Protein AF-A0A950I176-F1 (afdb_monomer_lite)

Foldseek 3Di:
DDDDDDDDPDPPPPPPPQDFDQQQFQKAKEFDQAAQWWWWKDKQNPFIDIDGDNRDRMDIDTGSDHDTAQDKIKIATPDDTDPKQKAWPVVVRDRMDIAGRHNPDPHGDHTYIYID

Radius of gyration: 20.31 Å; chains: 1; bounding box: 63×38×56 Å

pLDDT: mean 77.38, std 14.81, range [41.94, 93.06]

Structure (mmCIF, N/CA/C/O 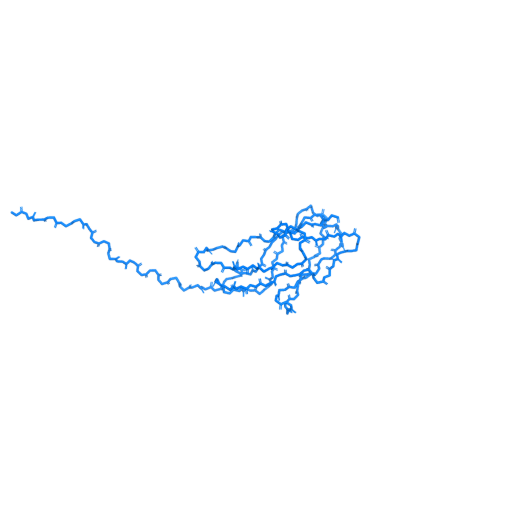backbone):
data_AF-A0A950I176-F1
#
_entry.id   AF-A0A950I176-F1
#
loop_
_atom_site.group_PDB
_atom_site.id
_atom_site.type_symbol
_atom_site.label_atom_id
_atom_site.label_alt_id
_atom_site.label_comp_id
_atom_site.label_asym_id
_atom_site.label_entity_id
_atom_site.label_seq_id
_atom_site.pdbx_PDB_ins_code
_atom_site.Cartn_x
_atom_site.Cartn_y
_atom_site.Cartn_z
_atom_site.occupancy
_atom_site.B_iso_or_equiv
_atom_site.auth_seq_id
_atom_site.auth_comp_id
_atom_site.auth_asym_id
_atom_site.auth_atom_id
_atom_site.pdbx_PDB_model_num
ATOM 1 N N . ILE A 1 1 ? 46.117 27.247 -42.217 1.00 42.34 1 ILE A N 1
ATOM 2 C CA . ILE A 1 1 ? 46.146 26.234 -41.136 1.00 42.34 1 ILE A CA 1
ATOM 3 C C . ILE A 1 1 ? 45.194 26.716 -40.045 1.00 42.34 1 ILE A C 1
ATOM 5 O O . ILE A 1 1 ? 45.364 27.845 -39.625 1.00 42.34 1 ILE A O 1
ATOM 9 N N . LEU A 1 2 ? 44.129 26.054 -39.608 1.00 41.94 2 LEU A N 1
ATOM 10 C CA . LEU A 1 2 ? 43.428 24.815 -39.955 1.00 41.94 2 LEU A CA 1
ATOM 11 C C . LEU A 1 2 ? 41.937 25.055 -39.620 1.00 41.94 2 LEU A C 1
ATOM 13 O O . LEU A 1 2 ? 41.628 25.933 -38.816 1.00 41.94 2 LEU A O 1
ATOM 17 N N . GLU A 1 3 ? 41.064 24.301 -40.281 1.00 54.91 3 GLU A N 1
ATOM 18 C CA . GLU A 1 3 ? 39.601 24.316 -40.169 1.00 54.91 3 GLU A CA 1
ATOM 19 C C . GLU A 1 3 ? 39.062 23.905 -38.783 1.00 54.91 3 GLU A C 1
ATOM 21 O O . GLU A 1 3 ? 39.767 23.323 -37.957 1.00 54.91 3 GLU A O 1
ATOM 26 N N . GLU A 1 4 ? 37.781 24.228 -38.571 1.00 63.47 4 GLU A N 1
ATOM 27 C CA . GLU A 1 4 ? 36.925 23.896 -37.429 1.00 63.47 4 GLU A CA 1
ATOM 28 C C . GLU A 1 4 ? 36.907 22.400 -37.067 1.00 63.47 4 GLU A C 1
ATOM 30 O O . GLU A 1 4 ? 36.863 21.535 -37.939 1.00 63.47 4 GLU A O 1
ATOM 35 N N . ASN A 1 5 ? 36.753 22.090 -35.775 1.00 54.25 5 ASN A N 1
ATOM 36 C CA . ASN A 1 5 ? 35.824 21.029 -35.387 1.00 54.25 5 ASN A CA 1
ATOM 37 C C . ASN A 1 5 ? 35.256 21.304 -33.991 1.00 54.25 5 ASN A C 1
ATOM 39 O O . ASN A 1 5 ? 35.927 21.163 -32.967 1.00 54.25 5 ASN A O 1
ATOM 43 N N . ILE A 1 6 ? 34.005 21.749 -33.982 1.00 55.84 6 ILE A N 1
ATOM 44 C CA . ILE A 1 6 ? 33.167 21.846 -32.795 1.00 55.84 6 ILE A CA 1
ATOM 45 C C . ILE A 1 6 ? 32.907 20.410 -32.331 1.00 55.84 6 ILE A C 1
ATOM 47 O O . ILE A 1 6 ? 32.467 19.571 -33.112 1.00 55.84 6 ILE A O 1
ATOM 51 N N . GLY A 1 7 ? 33.241 20.132 -31.070 1.00 56.12 7 GLY A N 1
ATOM 52 C CA . GLY A 1 7 ? 33.363 18.789 -30.514 1.00 56.12 7 GLY A CA 1
ATOM 53 C C . GLY A 1 7 ? 32.210 17.844 -30.849 1.00 56.12 7 GLY A C 1
ATOM 54 O O . GLY A 1 7 ? 31.048 18.108 -30.545 1.00 56.12 7 GLY A O 1
ATOM 55 N N . ASN A 1 8 ? 32.554 16.685 -31.405 1.00 50.84 8 ASN A N 1
ATOM 56 C CA . ASN A 1 8 ? 31.640 15.561 -31.453 1.00 50.84 8 ASN A CA 1
ATOM 57 C C . ASN A 1 8 ? 31.730 14.815 -30.118 1.00 50.84 8 ASN A C 1
ATOM 59 O O . ASN A 1 8 ? 32.664 14.052 -29.867 1.00 50.84 8 ASN A O 1
ATOM 63 N N . VAL A 1 9 ? 30.766 15.074 -29.234 1.00 56.34 9 VAL A N 1
ATOM 64 C CA . VAL A 1 9 ? 30.492 14.174 -28.116 1.00 56.34 9 VAL A CA 1
ATOM 65 C C . VAL A 1 9 ? 30.029 12.864 -28.740 1.00 56.34 9 VAL A C 1
ATOM 67 O O . VAL A 1 9 ? 28.917 12.776 -29.260 1.00 56.34 9 VAL A O 1
ATOM 70 N N . SER A 1 10 ? 30.917 11.869 -28.721 1.00 51.34 10 SER A N 1
ATOM 71 C CA . SER A 1 10 ? 30.580 10.482 -29.024 1.00 51.34 10 SER A CA 1
ATOM 72 C C . SER A 1 10 ? 29.328 10.130 -28.233 1.00 51.34 10 SER A C 1
ATOM 74 O O . SER A 1 10 ? 29.293 10.336 -27.017 1.00 51.34 10 SER A O 1
ATOM 76 N N . SER A 1 11 ? 28.278 9.695 -28.928 1.00 52.91 11 SER A N 1
ATOM 77 C CA . SER A 1 11 ? 27.008 9.333 -28.317 1.00 52.91 11 SER A CA 1
ATOM 78 C C . SER A 1 11 ? 27.269 8.396 -27.143 1.00 52.91 11 SER A C 1
ATOM 80 O O . SER A 1 11 ? 27.687 7.253 -27.321 1.00 52.91 11 SER A O 1
ATOM 82 N N . VAL A 1 12 ? 27.051 8.900 -25.927 1.00 55.62 12 VAL A N 1
ATOM 83 C CA . VAL A 1 12 ? 27.100 8.076 -24.728 1.00 55.62 12 VAL A CA 1
ATOM 84 C C . VAL A 1 12 ? 25.900 7.150 -24.823 1.00 55.62 12 VAL A C 1
ATOM 86 O O . VAL A 1 12 ? 24.764 7.549 -24.572 1.00 55.62 12 VAL A O 1
ATOM 89 N N . VAL A 1 13 ? 26.147 5.907 -25.220 1.00 53.25 13 VAL A N 1
ATOM 90 C CA . VAL A 1 13 ? 25.166 4.839 -25.073 1.00 53.25 13 VAL A CA 1
ATOM 91 C C . VAL A 1 13 ? 25.114 4.522 -23.584 1.00 53.25 13 VAL A C 1
ATOM 93 O O . VAL A 1 13 ? 25.865 3.690 -23.076 1.00 53.25 13 VAL A O 1
ATOM 96 N N . VAL A 1 14 ? 24.259 5.243 -22.858 1.00 51.66 14 VAL A N 1
ATOM 97 C CA . VAL A 1 14 ? 23.890 4.869 -21.496 1.00 51.66 14 VAL A CA 1
ATOM 98 C C . VAL A 1 14 ? 23.010 3.637 -21.627 1.00 51.66 14 VAL A C 1
ATOM 100 O O . VAL A 1 14 ? 21.804 3.728 -21.851 1.00 51.66 14 VAL A O 1
ATOM 103 N N . ASN A 1 15 ? 23.625 2.464 -21.522 1.00 45.81 15 ASN A N 1
ATOM 104 C CA . ASN A 1 15 ? 22.878 1.231 -21.366 1.00 45.81 15 ASN A CA 1
ATOM 105 C C . ASN A 1 15 ? 22.362 1.190 -19.924 1.00 45.81 15 ASN A C 1
ATOM 107 O O . ASN A 1 15 ? 22.973 0.577 -19.050 1.00 45.81 15 ASN A O 1
ATOM 111 N N . CYS A 1 16 ? 21.272 1.915 -19.661 1.00 52.75 16 CYS A N 1
ATOM 112 C CA . CYS A 1 16 ? 20.522 1.787 -18.420 1.00 52.75 16 CYS A CA 1
ATOM 113 C C . CYS A 1 16 ? 19.932 0.379 -18.388 1.00 52.75 16 CYS A C 1
ATOM 115 O O . CYS A 1 16 ? 18.843 0.127 -18.899 1.00 52.75 16 CYS A O 1
ATOM 117 N N . ILE A 1 17 ? 20.671 -0.559 -17.806 1.00 54.75 17 ILE A N 1
ATOM 118 C CA . ILE A 1 17 ? 20.097 -1.830 -17.392 1.00 54.75 17 ILE A CA 1
ATOM 119 C C . ILE A 1 17 ? 19.179 -1.467 -16.226 1.00 54.75 17 ILE A C 1
ATOM 121 O O . ILE A 1 17 ? 19.668 -1.135 -15.148 1.00 54.75 17 ILE A O 1
ATOM 125 N N . SER A 1 18 ? 17.863 -1.447 -16.448 1.00 56.59 18 SER A N 1
ATOM 126 C CA . SER A 1 18 ? 16.892 -1.247 -15.370 1.00 56.59 18 SER A CA 1
ATOM 127 C C . SER A 1 18 ? 16.976 -2.431 -14.413 1.00 56.59 18 SER A C 1
ATOM 129 O O . SER A 1 18 ? 16.340 -3.465 -14.609 1.00 56.59 18 SER A O 1
ATOM 131 N N . THR A 1 19 ? 17.811 -2.305 -13.389 1.00 54.72 19 THR A N 1
ATOM 132 C CA . THR A 1 19 ? 17.858 -3.246 -12.279 1.00 54.72 19 THR A CA 1
ATOM 133 C C . THR A 1 19 ? 16.648 -2.992 -11.398 1.00 54.72 19 THR A C 1
ATOM 135 O O . THR A 1 19 ? 16.545 -1.919 -10.805 1.00 54.72 19 THR A O 1
ATOM 138 N N . VAL A 1 20 ? 15.748 -3.974 -11.308 1.00 58.66 20 VAL A N 1
ATOM 139 C CA . VAL A 1 20 ? 14.634 -3.925 -10.356 1.00 58.66 20 VAL A CA 1
ATOM 140 C C . VAL A 1 20 ? 15.181 -3.780 -8.941 1.00 58.66 20 VAL A C 1
ATOM 142 O O . VAL A 1 20 ? 15.958 -4.608 -8.467 1.00 58.66 20 VAL A O 1
ATOM 145 N N . SER A 1 21 ? 14.794 -2.701 -8.282 1.00 60.38 21 SER A N 1
ATOM 146 C CA . SER A 1 21 ? 15.139 -2.386 -6.903 1.00 60.38 21 SER A CA 1
ATOM 147 C C . SER A 1 21 ? 13.876 -2.426 -6.050 1.00 60.38 21 SER A C 1
ATOM 149 O O . SER A 1 21 ? 12.761 -2.330 -6.556 1.00 60.38 21 SER A O 1
ATOM 151 N N . SER A 1 22 ? 14.013 -2.546 -4.730 1.00 60.66 22 SER A N 1
ATOM 152 C CA . SER A 1 22 ? 12.859 -2.495 -3.815 1.00 60.66 22 SER A CA 1
ATOM 153 C C . SER A 1 22 ? 12.082 -1.171 -3.895 1.00 60.66 22 SER A C 1
ATOM 155 O O . SER A 1 22 ? 10.914 -1.125 -3.521 1.00 60.66 22 SER A O 1
ATOM 157 N N . SER A 1 23 ? 12.700 -0.116 -4.433 1.00 64.38 23 SER A N 1
ATOM 158 C CA . SER A 1 23 ? 12.072 1.165 -4.777 1.00 64.38 23 SER A CA 1
ATOM 159 C C . SER A 1 23 ? 11.139 1.110 -5.995 1.00 64.38 23 SER A C 1
ATOM 161 O O . SER A 1 23 ? 10.348 2.030 -6.182 1.00 64.38 23 SER A O 1
ATOM 163 N N . ASP A 1 24 ? 11.204 0.044 -6.798 1.00 73.50 24 ASP A N 1
ATOM 164 C CA . ASP A 1 24 ? 10.317 -0.203 -7.944 1.00 73.50 24 ASP A CA 1
ATOM 165 C C . ASP A 1 24 ? 9.101 -1.062 -7.561 1.00 73.50 24 ASP A C 1
ATOM 167 O O . ASP A 1 24 ? 8.347 -1.538 -8.415 1.00 73.50 24 ASP A O 1
ATOM 171 N N . ALA A 1 25 ? 8.904 -1.316 -6.269 1.00 83.62 25 ALA A N 1
ATOM 172 C CA . ALA A 1 25 ? 7.664 -1.897 -5.794 1.00 83.62 25 ALA A CA 1
ATOM 173 C C . ALA A 1 25 ? 6.556 -0.844 -5.805 1.00 83.62 25 ALA A C 1
ATOM 175 O O . ALA A 1 25 ? 6.803 0.291 -5.405 1.00 83.62 25 ALA A O 1
ATOM 176 N N . PRO A 1 26 ? 5.321 -1.190 -6.206 1.00 86.25 26 PRO A N 1
ATOM 177 C CA . PRO A 1 26 ? 4.196 -0.279 -6.078 1.00 86.25 26 PRO A CA 1
ATOM 178 C C . PRO A 1 26 ? 4.068 0.213 -4.6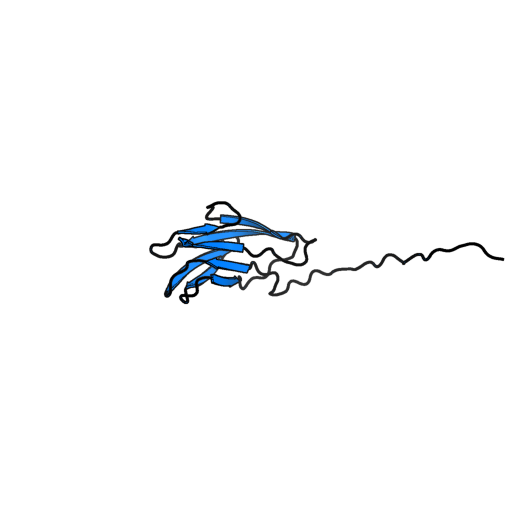36 1.00 86.25 26 PRO A C 1
ATOM 180 O O . PRO A 1 26 ? 3.949 -0.584 -3.700 1.00 86.25 26 PRO A O 1
ATOM 183 N N . TYR A 1 27 ? 4.109 1.529 -4.473 1.00 88.06 27 TYR A N 1
ATOM 184 C CA . TYR A 1 27 ? 4.068 2.185 -3.178 1.00 88.06 27 TYR A CA 1
ATOM 185 C C . TYR A 1 27 ? 3.094 3.347 -3.191 1.00 88.06 27 TYR A C 1
ATOM 187 O O . TYR A 1 27 ? 2.686 3.856 -4.240 1.00 88.06 27 TYR A O 1
ATOM 195 N N . GLY A 1 28 ? 2.722 3.776 -1.998 1.00 89.62 28 GLY A N 1
ATOM 196 C CA . GLY A 1 28 ? 1.733 4.809 -1.842 1.00 89.62 28 GLY A CA 1
ATOM 197 C C . GLY A 1 28 ? 1.572 5.279 -0.416 1.00 89.62 28 GLY A C 1
ATOM 198 O O . GLY A 1 28 ? 2.298 4.885 0.497 1.00 89.62 28 GLY A O 1
ATOM 199 N N . THR A 1 29 ? 0.587 6.144 -0.249 1.00 91.94 29 THR A N 1
ATOM 200 C CA . THR A 1 29 ? 0.112 6.595 1.046 1.00 91.94 29 THR A CA 1
ATOM 201 C C . THR A 1 29 ? -1.377 6.316 1.172 1.00 91.94 29 THR A C 1
ATOM 203 O O . THR A 1 29 ? -2.119 6.313 0.190 1.00 91.94 29 THR A O 1
ATOM 206 N N . VAL A 1 30 ? -1.821 6.031 2.388 1.00 92.12 30 VAL A N 1
ATOM 207 C CA . VAL A 1 30 ? -3.231 5.993 2.761 1.00 92.12 30 VAL A CA 1
ATOM 208 C C . VAL A 1 30 ? -3.477 7.077 3.796 1.00 92.12 30 VAL A C 1
ATOM 210 O O . VAL A 1 30 ? -2.698 7.217 4.738 1.00 92.12 30 VAL A O 1
ATOM 213 N N . SER A 1 31 ? -4.529 7.864 3.605 1.00 91.88 31 SER A N 1
ATOM 214 C CA . SER A 1 31 ? -4.973 8.873 4.557 1.00 91.88 31 SER A CA 1
ATOM 215 C C . SER A 1 31 ? -6.306 8.485 5.195 1.00 91.88 31 SER A C 1
ATOM 217 O O . SER A 1 31 ? -7.110 7.807 4.561 1.00 91.88 31 SER A O 1
ATOM 219 N N . GLY A 1 32 ? -6.524 8.877 6.452 1.00 87.75 32 GLY A N 1
ATOM 220 C CA . GLY A 1 32 ? -7.794 8.660 7.161 1.00 87.75 32 GLY A CA 1
ATOM 221 C C . GLY A 1 32 ? -8.046 7.234 7.671 1.00 87.75 32 GLY A C 1
ATOM 222 O O . GLY A 1 32 ? -9.175 6.911 8.014 1.00 87.75 32 GLY A O 1
ATOM 223 N N . LEU A 1 33 ? -7.021 6.374 7.730 1.00 89.38 33 LEU A N 1
ATOM 224 C CA . LEU A 1 33 ? -7.148 5.027 8.301 1.00 89.38 33 LEU A CA 1
ATOM 225 C C . LEU A 1 33 ? -7.022 5.087 9.832 1.00 89.38 33 LEU A C 1
ATOM 227 O O . LEU A 1 33 ? -5.969 5.472 10.356 1.00 89.38 33 LEU A O 1
ATOM 231 N N . SER A 1 34 ? -8.077 4.711 10.557 1.00 88.19 34 SER A N 1
ATOM 232 C CA . SER A 1 34 ? -8.088 4.784 12.020 1.00 88.19 34 SER A CA 1
ATOM 233 C C . SER A 1 34 ? -7.180 3.728 12.648 1.00 88.19 34 SER A C 1
ATOM 235 O O . SER A 1 34 ? -6.793 2.737 12.029 1.00 88.19 34 SER A O 1
ATOM 237 N N . LYS A 1 35 ? -6.803 3.944 13.910 1.00 88.56 35 LYS A N 1
ATOM 238 C CA . LYS A 1 35 ? -5.972 2.991 14.651 1.00 88.56 35 LYS A CA 1
ATOM 239 C C . LYS A 1 35 ? -6.662 1.622 14.730 1.00 88.56 35 LYS A C 1
ATOM 241 O O . LYS A 1 35 ? -7.855 1.561 15.003 1.00 88.56 35 LYS A O 1
ATOM 246 N N . ASP A 1 36 ? -5.889 0.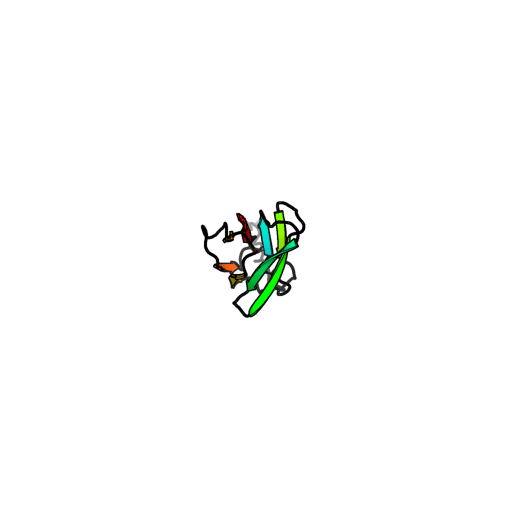557 14.520 1.00 87.62 36 ASP A N 1
ATOM 247 C CA . ASP A 1 36 ? -6.320 -0.849 14.553 1.00 87.62 36 ASP A CA 1
ATOM 248 C C . ASP A 1 36 ? -7.256 -1.268 13.398 1.00 87.62 36 ASP A C 1
ATOM 250 O O . ASP A 1 36 ? -7.658 -2.429 13.310 1.00 87.62 36 ASP A O 1
ATOM 254 N N . GLU A 1 37 ? -7.549 -0.369 12.454 1.00 89.81 37 GLU A N 1
ATOM 255 C CA . GLU A 1 37 ? -8.239 -0.726 11.216 1.00 89.81 37 GLU A CA 1
ATOM 256 C C . GLU A 1 37 ? -7.298 -1.361 10.202 1.00 89.81 37 GLU A C 1
ATOM 258 O O . GLU A 1 37 ? -6.097 -1.096 10.184 1.00 89.81 37 GLU A O 1
ATOM 263 N N . THR A 1 38 ? -7.848 -2.187 9.316 1.00 91.00 38 THR A N 1
ATOM 264 C CA . THR A 1 38 ? -7.065 -2.847 8.271 1.00 91.00 38 THR A CA 1
ATOM 265 C C . THR A 1 38 ? -7.659 -2.571 6.901 1.00 91.00 38 THR A C 1
ATOM 267 O O . THR A 1 38 ? -8.855 -2.733 6.674 1.00 91.00 38 THR A O 1
ATOM 270 N N . LEU A 1 39 ? -6.800 -2.155 5.979 1.00 91.81 39 LEU A N 1
ATOM 271 C CA . LEU A 1 39 ? -7.097 -1.997 4.566 1.00 91.81 39 LEU A CA 1
ATOM 272 C C . LEU A 1 39 ? -6.330 -3.076 3.808 1.00 91.81 39 LEU A C 1
ATOM 274 O O . LEU A 1 39 ? -5.105 -3.145 3.898 1.00 91.81 39 LEU A O 1
ATOM 278 N N . SER A 1 40 ? -7.032 -3.914 3.050 1.00 93.06 40 SER A N 1
ATOM 279 C CA . SER A 1 40 ? -6.377 -4.916 2.207 1.00 93.06 40 SER A CA 1
ATOM 280 C C . SER A 1 40 ? -6.297 -4.429 0.769 1.00 93.06 40 SER A C 1
ATOM 282 O O . SER A 1 40 ? -7.303 -4.080 0.149 1.00 93.06 40 SER A O 1
ATOM 284 N N . LEU A 1 41 ? -5.083 -4.427 0.238 1.00 92.38 41 LEU A N 1
ATOM 285 C CA . LEU A 1 41 ? -4.751 -4.086 -1.134 1.00 92.38 41 LEU A CA 1
ATOM 286 C C . LEU A 1 41 ? -4.313 -5.345 -1.871 1.00 92.38 41 LEU A C 1
ATOM 288 O O . LEU A 1 41 ? -3.714 -6.251 -1.300 1.00 92.38 41 LEU A O 1
ATOM 292 N N . THR A 1 42 ? -4.575 -5.385 -3.166 1.00 92.56 42 THR A N 1
ATOM 293 C CA . THR A 1 42 ? -4.140 -6.448 -4.065 1.00 92.56 42 THR A CA 1
ATOM 294 C C . THR A 1 42 ? -3.440 -5.845 -5.262 1.00 92.56 42 THR A C 1
ATOM 296 O O . THR A 1 42 ? -3.930 -4.902 -5.874 1.00 92.56 42 THR A O 1
ATOM 299 N N . LEU A 1 43 ? -2.292 -6.410 -5.604 1.00 90.38 43 LEU A N 1
ATOM 300 C CA . LEU A 1 43 ? -1.517 -6.104 -6.788 1.00 90.38 43 LEU A CA 1
ATOM 301 C C . LEU A 1 43 ? -1.727 -7.227 -7.804 1.00 90.38 43 LEU A C 1
ATOM 303 O O . LEU A 1 43 ? -1.426 -8.398 -7.545 1.00 90.38 43 LEU A O 1
ATOM 307 N N . ASN A 1 44 ? -2.259 -6.853 -8.964 1.00 89.19 44 ASN A N 1
ATOM 308 C CA . ASN A 1 44 ? -2.632 -7.734 -10.069 1.00 89.19 44 ASN A CA 1
ATOM 309 C C . ASN A 1 44 ? -3.595 -8.866 -9.661 1.00 89.19 44 ASN A C 1
ATOM 311 O O . ASN A 1 44 ? -3.638 -9.896 -10.323 1.00 89.19 44 ASN A O 1
ATOM 315 N N . GLY A 1 45 ? -4.334 -8.703 -8.554 1.00 87.06 45 GLY A N 1
ATOM 316 C CA . GLY A 1 45 ? -5.213 -9.737 -7.990 1.00 87.06 45 GLY A CA 1
ATOM 317 C C . GLY A 1 45 ? -4.490 -10.955 -7.396 1.00 87.06 45 GLY A C 1
ATOM 318 O O . GLY A 1 45 ? -5.149 -11.911 -7.006 1.00 87.06 45 GLY A O 1
ATOM 319 N N . ILE A 1 46 ? -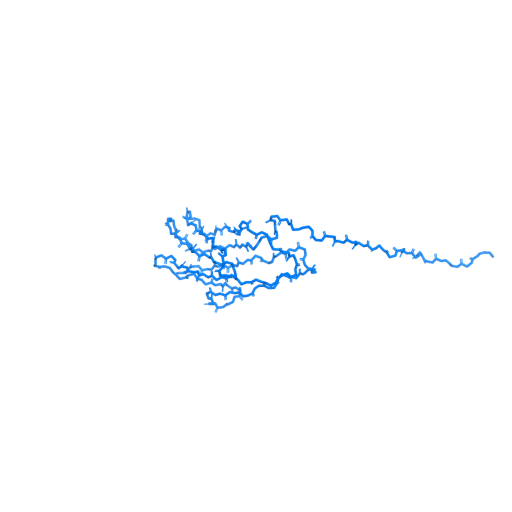3.154 -10.934 -7.327 1.00 88.56 46 ILE A N 1
ATOM 320 C CA . ILE A 1 46 ? -2.333 -12.070 -6.882 1.00 88.56 46 ILE A CA 1
ATOM 321 C C . ILE A 1 46 ? -1.640 -11.735 -5.562 1.00 88.56 46 ILE A C 1
ATOM 323 O O . ILE A 1 46 ? -1.762 -12.462 -4.580 1.00 88.56 46 ILE A O 1
ATOM 327 N N . ASN A 1 47 ? -0.913 -10.618 -5.524 1.00 90.31 47 ASN A N 1
ATOM 328 C CA . ASN A 1 47 ? -0.136 -10.241 -4.350 1.00 90.31 47 ASN A CA 1
ATOM 329 C C . ASN A 1 47 ? -1.004 -9.392 -3.434 1.00 90.31 47 ASN A C 1
ATOM 331 O O . ASN A 1 47 ? -1.442 -8.322 -3.839 1.00 90.31 47 ASN A O 1
ATOM 335 N N . SER A 1 48 ? -1.248 -9.846 -2.210 1.00 91.56 48 SER A N 1
ATOM 336 C CA . SER A 1 48 ? -2.037 -9.094 -1.232 1.00 91.56 48 SER A CA 1
ATOM 337 C C . SER A 1 48 ? -1.126 -8.372 -0.242 1.00 91.56 48 SER A C 1
ATOM 339 O O . SER A 1 48 ? -0.115 -8.922 0.189 1.00 91.56 48 SER A O 1
ATOM 341 N N . LEU A 1 49 ? -1.491 -7.150 0.126 1.00 92.69 49 LEU A N 1
ATOM 342 C CA . LEU A 1 49 ? -0.834 -6.336 1.140 1.00 92.69 49 LEU A CA 1
ATOM 343 C C . LEU A 1 49 ? -1.894 -5.860 2.131 1.00 92.69 49 LEU A C 1
ATOM 345 O O . LEU A 1 49 ? -2.880 -5.249 1.730 1.00 92.69 49 LEU A O 1
ATOM 349 N N . VAL A 1 50 ? -1.683 -6.120 3.417 1.00 92.81 50 VAL A N 1
ATOM 350 C CA . VAL A 1 50 ? -2.545 -5.603 4.484 1.00 92.81 50 VAL A CA 1
ATOM 351 C C . VAL A 1 50 ? -1.868 -4.384 5.090 1.00 92.81 50 VAL A C 1
ATOM 353 O O . VAL A 1 50 ? -0.742 -4.470 5.577 1.00 92.81 50 VAL A O 1
ATOM 356 N N . VAL A 1 51 ? -2.553 -3.249 5.042 1.00 91.94 51 VAL A N 1
ATOM 357 C CA . VAL A 1 51 ? -2.129 -1.996 5.659 1.00 91.94 51 VAL A CA 1
ATOM 358 C C . VAL A 1 51 ? -2.927 -1.819 6.940 1.00 91.94 51 VAL A C 1
ATOM 360 O O . VAL A 1 51 ? -4.150 -1.709 6.900 1.00 91.94 51 VAL A O 1
ATOM 363 N N . THR A 1 52 ? -2.236 -1.802 8.075 1.00 91.62 52 THR A N 1
ATOM 364 C CA . THR A 1 52 ? -2.862 -1.607 9.385 1.00 91.62 52 THR A CA 1
ATOM 365 C C . THR A 1 52 ? -2.705 -0.161 9.828 1.00 91.62 52 THR A C 1
ATOM 367 O O . THR A 1 52 ? -1.601 0.390 9.822 1.00 91.62 52 THR A O 1
ATOM 370 N N . GLY A 1 53 ? -3.812 0.451 10.228 1.00 90.19 53 GLY A N 1
ATOM 371 C CA . GLY A 1 53 ? -3.856 1.800 10.745 1.00 90.19 53 GLY A CA 1
ATOM 372 C C . GLY A 1 53 ? -3.132 1.903 12.079 1.00 90.19 53 GLY A C 1
ATOM 373 O O . GLY A 1 53 ? -3.443 1.198 13.037 1.00 90.19 53 GLY A O 1
ATOM 374 N N . THR A 1 54 ? -2.162 2.811 12.166 1.00 88.31 54 THR A N 1
ATOM 375 C CA . THR A 1 54 ? -1.445 3.085 13.423 1.00 88.31 54 THR A CA 1
ATOM 376 C C . THR A 1 54 ? -2.033 4.277 14.186 1.00 88.31 54 THR A C 1
ATOM 378 O O . THR A 1 54 ? -1.555 4.615 15.267 1.00 88.31 54 THR A O 1
ATOM 381 N N . GLY A 1 55 ? -3.080 4.910 13.641 1.00 82.56 55 GLY A N 1
ATOM 382 C CA . GLY A 1 55 ? -3.657 6.161 14.140 1.00 82.56 55 GLY A CA 1
ATOM 383 C C . GLY A 1 55 ? -2.992 7.424 13.581 1.00 82.56 55 GLY A C 1
ATOM 384 O O . GLY A 1 55 ? -3.370 8.528 13.968 1.00 82.56 55 GLY A O 1
ATOM 385 N N . ALA A 1 56 ? -2.014 7.292 12.678 1.00 88.38 56 ALA A N 1
ATOM 386 C CA . ALA A 1 56 ? -1.499 8.429 11.922 1.00 88.38 56 ALA A CA 1
ATOM 387 C C . ALA A 1 56 ? -2.494 8.849 10.831 1.00 88.38 56 ALA A C 1
ATOM 389 O O . ALA A 1 56 ? -3.089 8.002 10.171 1.00 88.38 56 ALA A O 1
ATOM 390 N N . TRP A 1 57 ? -2.616 10.160 10.595 1.00 86.12 57 TRP A N 1
ATOM 391 C CA . TRP A 1 57 ? -3.480 10.688 9.534 1.00 86.12 57 TRP A CA 1
ATOM 392 C C . TRP A 1 57 ? -3.055 10.217 8.138 1.00 86.12 57 TRP A C 1
ATOM 394 O O . TRP A 1 57 ? -3.913 10.025 7.285 1.00 86.12 57 TRP A O 1
ATOM 404 N N . ILE A 1 58 ? -1.748 10.031 7.911 1.00 89.38 58 ILE A N 1
ATOM 405 C CA . ILE A 1 58 ? -1.169 9.520 6.663 1.00 89.38 58 ILE A CA 1
ATOM 406 C C . ILE A 1 58 ? -0.209 8.381 7.000 1.00 89.38 58 ILE A C 1
ATOM 408 O O . ILE A 1 58 ? 0.661 8.531 7.860 1.00 89.38 58 ILE A O 1
ATOM 412 N N . LEU A 1 59 ? -0.343 7.265 6.290 1.00 90.56 59 LEU A N 1
ATOM 413 C CA . LEU A 1 59 ? 0.492 6.074 6.414 1.00 90.56 59 LEU A CA 1
ATOM 414 C C . LEU A 1 59 ? 1.074 5.707 5.059 1.00 90.56 59 LEU A C 1
ATOM 416 O O . LEU A 1 59 ? 0.348 5.643 4.072 1.00 90.56 59 LEU A O 1
ATOM 420 N N . SER A 1 60 ? 2.369 5.426 5.016 1.00 90.31 60 SER A N 1
ATOM 421 C CA . SER A 1 60 ? 3.024 4.926 3.809 1.00 90.31 60 SER A CA 1
ATOM 422 C C . SER A 1 60 ? 2.930 3.407 3.740 1.00 90.31 60 SER A C 1
ATOM 424 O O . SER A 1 60 ? 3.059 2.721 4.753 1.00 90.31 60 SER A O 1
ATOM 426 N N . TRP A 1 61 ? 2.752 2.877 2.538 1.00 90.44 61 TRP A N 1
ATOM 427 C CA . TRP A 1 61 ? 2.711 1.445 2.268 1.00 90.44 61 TRP A CA 1
ATOM 428 C C . TRP A 1 61 ? 3.462 1.134 0.974 1.00 90.44 61 TRP A C 1
ATOM 430 O O . TRP A 1 61 ? 3.567 1.971 0.078 1.00 90.44 61 TRP A O 1
ATOM 440 N N . ALA A 1 62 ? 3.995 -0.079 0.877 1.00 89.81 62 ALA A N 1
ATOM 441 C CA . ALA A 1 62 ? 4.644 -0.584 -0.324 1.00 89.81 62 ALA A CA 1
ATOM 442 C C . ALA A 1 62 ? 4.447 -2.096 -0.408 1.00 89.81 62 ALA A C 1
ATOM 444 O O . ALA A 1 62 ? 4.449 -2.786 0.615 1.00 89.81 62 ALA A O 1
ATOM 445 N N . PHE A 1 63 ? 4.272 -2.617 -1.618 1.00 89.25 63 PHE A N 1
ATOM 446 C CA . PHE A 1 63 ? 4.272 -4.061 -1.823 1.00 89.25 63 PHE A CA 1
ATOM 447 C C . PHE A 1 63 ? 5.689 -4.626 -1.622 1.00 89.25 63 PHE A C 1
ATOM 449 O O . PHE A 1 63 ? 6.671 -3.966 -1.946 1.00 89.25 63 PHE A O 1
ATOM 456 N N . PRO A 1 64 ? 5.833 -5.871 -1.142 1.00 83.56 64 PRO A N 1
ATOM 457 C CA . PRO A 1 64 ? 7.138 -6.532 -1.071 1.00 83.56 64 PRO A CA 1
ATOM 458 C C . PRO A 1 64 ? 7.654 -6.980 -2.452 1.00 83.56 64 PRO A C 1
ATOM 460 O O . PRO A 1 64 ? 8.781 -7.456 -2.568 1.00 83.56 64 PRO A O 1
ATOM 463 N N . VAL A 1 65 ? 6.828 -6.857 -3.497 1.00 85.25 65 VAL A N 1
ATOM 464 C CA . VAL A 1 65 ? 7.136 -7.272 -4.867 1.00 85.25 65 VAL A CA 1
ATOM 465 C C . VAL A 1 65 ? 7.505 -6.050 -5.700 1.00 85.25 65 VAL A C 1
ATOM 467 O O . VAL A 1 65 ? 6.648 -5.217 -5.997 1.00 85.25 65 VAL A O 1
ATOM 470 N N . ALA A 1 66 ? 8.774 -5.976 -6.101 1.00 81.62 66 ALA A N 1
ATOM 471 C CA . ALA A 1 66 ? 9.252 -5.013 -7.085 1.00 81.62 66 ALA A CA 1
ATOM 472 C C . ALA A 1 66 ? 8.789 -5.404 -8.494 1.00 81.62 66 ALA A C 1
ATOM 474 O O . ALA A 1 66 ? 8.823 -6.583 -8.858 1.00 81.62 66 ALA A O 1
ATOM 475 N N . LEU A 1 67 ? 8.371 -4.421 -9.292 1.00 80.31 67 LEU A N 1
ATOM 476 C CA . LEU A 1 67 ? 7.984 -4.629 -10.685 1.00 80.31 67 LEU A CA 1
ATOM 477 C C . LEU A 1 67 ? 8.976 -3.931 -11.623 1.00 80.31 67 LEU A C 1
ATOM 479 O O . LEU A 1 67 ? 9.422 -2.827 -11.321 1.00 80.31 67 LEU A O 1
ATOM 483 N N . PRO A 1 68 ? 9.301 -4.522 -12.786 1.00 75.31 68 PRO A N 1
ATOM 484 C CA . PRO A 1 68 ? 10.141 -3.861 -13.776 1.00 75.31 68 PRO A CA 1
ATOM 485 C C . PRO A 1 68 ? 9.579 -2.500 -14.198 1.00 75.31 68 PRO A C 1
ATOM 487 O O . PRO A 1 68 ? 8.375 -2.364 -14.442 1.00 75.31 68 PRO A O 1
ATOM 490 N N . LEU A 1 69 ? 10.461 -1.511 -14.350 1.00 71.75 69 LEU A N 1
ATOM 491 C CA . LEU A 1 69 ? 10.133 -0.226 -14.971 1.00 71.75 69 LEU A CA 1
ATOM 492 C C . LEU A 1 69 ? 9.535 -0.460 -16.368 1.00 71.75 69 LEU A C 1
ATOM 494 O O . LEU A 1 69 ? 9.992 -1.334 -17.103 1.00 71.75 69 LEU A O 1
ATOM 498 N N . GLY A 1 70 ? 8.480 0.274 -16.730 1.00 72.56 70 GLY A N 1
ATOM 499 C CA . GLY A 1 70 ? 7.711 -0.001 -17.954 1.00 72.56 70 GLY A CA 1
ATOM 500 C C . GLY A 1 70 ? 6.535 -0.971 -17.775 1.00 72.56 70 GLY A C 1
ATOM 501 O O . GLY A 1 70 ? 5.699 -1.084 -18.671 1.00 72.56 70 GLY A O 1
ATOM 502 N N . SER A 1 71 ? 6.444 -1.682 -16.643 1.00 78.50 71 SER A N 1
ATOM 503 C CA . SER A 1 71 ? 5.357 -2.642 -16.411 1.00 78.50 71 SER A CA 1
ATOM 504 C C . SER A 1 71 ? 4.049 -1.943 -16.059 1.00 78.50 71 SER A C 1
ATOM 506 O O . SER A 1 71 ? 4.012 -0.999 -15.270 1.00 78.50 71 SER A O 1
ATOM 508 N N . THR A 1 72 ? 2.953 -2.461 -16.602 1.00 82.56 72 THR A N 1
ATOM 509 C CA . THR A 1 72 ? 1.604 -2.071 -16.187 1.00 82.56 72 THR A CA 1
ATOM 510 C C . THR A 1 72 ? 1.125 -3.012 -15.093 1.00 82.56 72 THR A C 1
ATOM 512 O O . THR A 1 72 ? 1.286 -4.228 -15.203 1.00 82.56 72 THR A O 1
ATOM 515 N N . PHE A 1 73 ? 0.539 -2.462 -14.038 1.00 86.12 73 PHE A N 1
ATOM 516 C CA . PHE A 1 73 ? -0.013 -3.235 -12.936 1.00 86.12 73 PHE A CA 1
ATOM 517 C C . PHE A 1 73 ? -1.311 -2.623 -12.428 1.00 86.12 73 PHE A C 1
ATOM 519 O O . PHE A 1 73 ? -1.564 -1.436 -12.590 1.00 86.12 73 PHE A O 1
ATOM 526 N N . ASN A 1 74 ? -2.148 -3.441 -11.806 1.00 87.81 74 ASN A N 1
ATOM 527 C CA . ASN A 1 74 ? -3.406 -3.013 -11.218 1.00 87.81 74 ASN A CA 1
ATOM 528 C C . ASN A 1 74 ? -3.315 -3.114 -9.699 1.00 87.81 74 ASN A C 1
ATOM 530 O O . ASN A 1 74 ? -3.018 -4.189 -9.179 1.00 87.81 74 ASN A O 1
ATOM 534 N N . VAL A 1 75 ? -3.589 -2.022 -8.993 1.00 89.31 75 VAL A N 1
ATOM 535 C CA . VAL A 1 75 ? -3.763 -2.044 -7.539 1.00 89.31 75 VAL A CA 1
ATOM 536 C C . VAL A 1 75 ? -5.244 -1.903 -7.241 1.00 89.31 75 VAL A C 1
ATOM 538 O O . VAL A 1 75 ? -5.873 -0.947 -7.682 1.00 89.31 75 VAL A O 1
ATOM 541 N N . ALA A 1 76 ? -5.807 -2.843 -6.493 1.00 90.56 76 ALA A N 1
ATOM 542 C CA . ALA A 1 76 ? -7.206 -2.830 -6.094 1.00 90.56 76 ALA A CA 1
ATOM 543 C C . ALA A 1 76 ? -7.352 -2.999 -4.585 1.00 90.56 76 ALA A C 1
ATOM 545 O O . ALA A 1 76 ? -6.593 -3.735 -3.957 1.00 90.56 76 ALA A O 1
ATOM 546 N N . ILE A 1 77 ? -8.346 -2.339 -4.003 1.00 91.38 77 ILE A N 1
ATOM 547 C CA . ILE A 1 77 ? -8.740 -2.547 -2.613 1.00 91.38 77 ILE A CA 1
ATOM 548 C C . ILE A 1 77 ? -9.581 -3.820 -2.568 1.00 91.38 77 ILE A C 1
ATOM 550 O O . ILE A 1 77 ? -10.694 -3.855 -3.090 1.00 91.38 77 ILE A O 1
ATOM 554 N N . SER A 1 78 ? -9.027 -4.878 -1.979 1.00 90.56 78 SER A N 1
ATOM 555 C CA . SER A 1 78 ? -9.696 -6.175 -1.858 1.00 90.56 78 SER A CA 1
ATOM 556 C C . SER A 1 78 ? -10.604 -6.257 -0.636 1.00 90.56 78 SER A C 1
ATOM 558 O O . SER A 1 78 ? -11.617 -6.949 -0.685 1.00 90.56 78 SER A O 1
ATOM 560 N N . ALA A 1 79 ? -10.276 -5.536 0.440 1.00 91.06 79 ALA A N 1
ATOM 561 C CA . ALA A 1 79 ? -11.130 -5.416 1.616 1.00 91.06 79 ALA A CA 1
ATOM 562 C C . ALA A 1 79 ? -11.024 -4.015 2.220 1.00 91.06 79 ALA A C 1
ATOM 564 O O . ALA A 1 79 ? -9.923 -3.522 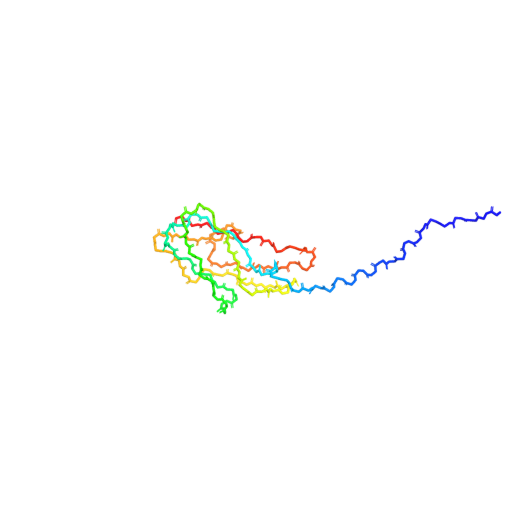2.475 1.00 91.06 79 ALA A O 1
ATOM 565 N N . GLN A 1 80 ? -12.186 -3.404 2.443 1.00 89.81 80 GLN A N 1
ATOM 566 C CA . GLN A 1 80 ? -12.324 -2.106 3.095 1.00 89.81 80 GLN A CA 1
ATOM 567 C C . GLN A 1 80 ? -12.253 -2.263 4.626 1.00 89.81 80 GLN A C 1
ATOM 569 O O . GLN A 1 80 ? -12.727 -3.278 5.147 1.00 89.81 80 GLN A O 1
ATOM 574 N N . PRO A 1 81 ? -11.701 -1.278 5.350 1.00 88.62 81 PRO A N 1
ATOM 575 C CA . PRO A 1 81 ? -11.786 -1.211 6.807 1.00 88.62 81 PRO A CA 1
ATOM 576 C C . PRO A 1 81 ? -13.236 -1.102 7.306 1.00 88.62 81 PRO A C 1
ATOM 578 O O . PRO A 1 81 ? -14.150 -0.692 6.589 1.00 88.62 81 PRO A O 1
ATOM 581 N N . ALA A 1 82 ? -13.462 -1.485 8.563 1.00 84.38 82 ALA A N 1
ATOM 582 C CA . ALA A 1 82 ? -14.795 -1.510 9.152 1.00 84.38 82 ALA A CA 1
ATOM 583 C C . ALA A 1 82 ? -15.285 -0.094 9.496 1.00 84.38 82 ALA A C 1
ATOM 585 O O . ALA A 1 82 ? -14.891 0.475 10.505 1.00 84.38 82 ALA A O 1
ATOM 586 N N . GLY A 1 83 ? -16.208 0.440 8.693 1.00 81.56 83 GLY A N 1
ATOM 587 C CA . GLY A 1 83 ? -16.828 1.746 8.946 1.00 81.56 83 GLY A CA 1
ATOM 588 C C . GLY A 1 83 ? -16.187 2.919 8.206 1.00 81.56 83 GLY A C 1
ATOM 589 O O . GLY A 1 83 ? -16.673 4.033 8.364 1.00 81.56 83 GLY A O 1
ATOM 590 N N . HIS A 1 84 ? -15.183 2.664 7.362 1.00 82.06 84 HIS A N 1
ATOM 591 C CA . HIS A 1 84 ? -14.583 3.659 6.472 1.00 82.06 84 HIS A CA 1
ATOM 592 C C . HIS A 1 84 ? -14.621 3.178 5.019 1.00 82.06 84 HIS A C 1
ATOM 594 O O . HIS A 1 84 ? -14.666 1.977 4.736 1.00 82.06 84 HIS A O 1
ATOM 600 N N . ASN A 1 85 ? -14.590 4.119 4.081 1.00 87.69 85 ASN A N 1
ATOM 601 C CA . ASN A 1 85 ? -14.519 3.842 2.654 1.00 87.69 85 ASN A CA 1
ATOM 602 C C . ASN A 1 85 ? -13.255 4.458 2.054 1.00 87.69 85 ASN A C 1
ATOM 604 O O . ASN A 1 85 ? -13.141 5.672 1.887 1.00 87.69 85 ASN A O 1
ATOM 608 N N . CYS A 1 86 ? -12.300 3.598 1.722 1.00 89.69 86 CYS A N 1
ATOM 609 C CA . CYS A 1 86 ? -11.048 3.953 1.082 1.00 89.69 86 CYS A CA 1
ATOM 610 C C . CYS A 1 86 ? -11.198 3.961 -0.440 1.00 89.69 86 CYS A C 1
ATOM 612 O O . CYS A 1 86 ? -11.681 3.005 -1.050 1.00 89.69 86 CYS A O 1
ATOM 614 N N . THR A 1 87 ? -10.721 5.028 -1.073 1.00 89.88 87 THR A N 1
ATOM 615 C CA . THR A 1 87 ? -10.756 5.201 -2.528 1.00 89.88 87 THR A CA 1
ATOM 616 C C . THR A 1 87 ? -9.431 5.723 -3.060 1.00 89.88 87 THR A C 1
ATOM 618 O O . THR A 1 87 ? -8.679 6.400 -2.356 1.00 89.88 87 THR A O 1
ATOM 621 N N . PHE A 1 88 ? -9.126 5.412 -4.319 1.00 87.25 88 PHE A N 1
ATOM 622 C CA . PHE A 1 88 ? -7.927 5.926 -4.977 1.00 87.25 88 PHE A CA 1
ATOM 623 C C . PHE A 1 88 ? -8.125 7.398 -5.354 1.00 87.25 88 PHE A C 1
ATOM 625 O O . PHE A 1 88 ? -9.015 7.736 -6.139 1.00 87.25 88 PHE A O 1
ATOM 632 N N . ALA A 1 89 ? -7.259 8.273 -4.841 1.00 81.19 89 ALA A N 1
ATOM 633 C CA . ALA A 1 89 ? -7.321 9.710 -5.096 1.00 81.19 89 ALA A CA 1
ATOM 634 C C . ALA A 1 89 ? -6.989 10.054 -6.556 1.00 81.19 89 ALA A C 1
ATOM 636 O O . ALA A 1 89 ? -7.593 10.957 -7.128 1.00 81.19 89 ALA A O 1
ATOM 637 N N . SER A 1 90 ? -6.065 9.310 -7.177 1.00 66.75 90 SER A N 1
ATOM 638 C CA . SER A 1 90 ? -5.695 9.488 -8.589 1.00 66.75 90 SER A CA 1
ATOM 639 C C . SER A 1 90 ? -6.800 9.066 -9.562 1.00 66.75 90 SER A C 1
ATOM 641 O O . SER A 1 90 ? -6.828 9.551 -10.688 1.00 66.75 90 SER A O 1
ATOM 643 N N . ASN A 1 91 ? -7.733 8.212 -9.124 1.00 60.31 91 ASN A N 1
ATOM 644 C CA . ASN A 1 91 ? -8.791 7.634 -9.956 1.00 60.31 91 ASN A CA 1
ATOM 645 C C . ASN A 1 91 ? -10.201 7.971 -9.442 1.00 60.31 91 ASN A C 1
ATOM 647 O O . ASN A 1 91 ? -11.099 7.138 -9.538 1.00 60.31 91 ASN A O 1
ATOM 651 N N . SER A 1 92 ? -10.399 9.178 -8.890 1.00 56.59 92 SER A N 1
ATOM 652 C CA . SER A 1 92 ? -11.718 9.772 -8.596 1.00 56.59 92 SER A CA 1
ATOM 653 C C . SER A 1 92 ? -12.747 8.792 -7.997 1.00 56.59 92 SER A C 1
ATOM 655 O O . SER A 1 92 ? -13.856 8.650 -8.515 1.00 56.59 92 SER A O 1
ATOM 657 N N . GLY A 1 93 ? -12.399 8.097 -6.911 1.00 59.47 93 GLY A N 1
ATOM 658 C CA . GLY A 1 93 ? -13.356 7.223 -6.220 1.00 59.47 93 GLY A CA 1
ATOM 659 C C . GLY A 1 93 ? -13.370 5.763 -6.684 1.00 59.47 93 GLY A C 1
ATOM 660 O O . GLY A 1 93 ? -14.167 4.978 -6.177 1.00 59.47 93 GLY A O 1
ATOM 661 N N . ALA A 1 94 ? -12.502 5.363 -7.618 1.00 74.19 94 ALA A N 1
ATOM 662 C CA . ALA A 1 94 ? -12.353 3.955 -7.973 1.00 74.19 94 ALA A CA 1
ATOM 663 C C . ALA A 1 94 ? -11.781 3.147 -6.794 1.00 74.19 94 ALA A C 1
ATOM 665 O O . ALA A 1 94 ? -10.995 3.668 -6.004 1.00 74.19 94 ALA A O 1
ATOM 666 N N . THR A 1 95 ? -12.145 1.866 -6.704 1.00 74.69 95 THR A N 1
ATOM 667 C CA . THR A 1 95 ? -11.560 0.866 -5.786 1.00 74.69 95 THR A CA 1
ATOM 668 C C . THR A 1 95 ? -10.468 0.028 -6.453 1.00 74.69 95 THR A C 1
ATOM 670 O O . THR A 1 95 ? -9.884 -0.848 -5.820 1.00 74.69 95 THR A O 1
ATOM 673 N N . SER A 1 96 ? -10.158 0.306 -7.719 1.00 79.06 96 SER A N 1
ATOM 674 C CA . SER A 1 96 ? -9.039 -0.274 -8.458 1.00 79.06 96 SER A CA 1
ATOM 675 C C . SER A 1 96 ? -8.436 0.748 -9.408 1.00 79.06 96 SER A C 1
ATOM 677 O O . SER A 1 96 ? -9.167 1.522 -10.026 1.00 79.06 96 SER A O 1
ATOM 679 N N . GLY A 1 97 ? -7.118 0.725 -9.561 1.00 76.31 97 GLY A N 1
ATOM 680 C CA . GLY A 1 97 ? -6.375 1.604 -10.446 1.00 76.31 97 GLY A CA 1
ATOM 681 C C . GLY A 1 97 ? -5.326 0.839 -11.233 1.00 76.31 97 GLY A C 1
ATOM 682 O O . GLY A 1 97 ? -4.432 0.228 -10.650 1.00 76.31 97 GLY A O 1
ATOM 683 N N . THR A 1 98 ? -5.402 0.927 -12.562 1.00 80.69 98 THR A N 1
ATOM 684 C CA . THR A 1 98 ? -4.303 0.492 -13.428 1.00 80.69 98 THR A CA 1
ATOM 685 C C . THR A 1 98 ? -3.250 1.590 -13.468 1.00 80.69 98 THR A C 1
ATOM 687 O O . THR A 1 98 ? -3.539 2.725 -13.839 1.00 80.69 98 THR A O 1
ATOM 690 N N . ILE A 1 99 ? -2.036 1.248 -13.061 1.00 79.31 99 ILE A N 1
ATOM 691 C CA . ILE A 1 99 ? -0.872 2.120 -13.033 1.00 79.31 99 ILE A CA 1
ATOM 692 C C . ILE A 1 99 ? 0.102 1.604 -14.089 1.00 79.31 99 ILE A C 1
ATOM 694 O O . ILE A 1 99 ? 0.526 0.446 -14.061 1.00 79.31 99 ILE A O 1
ATOM 698 N N . SER A 1 100 ? 0.472 2.479 -15.014 1.00 74.50 100 SER A N 1
ATOM 699 C CA . SER A 1 100 ? 1.523 2.202 -15.987 1.00 74.50 100 SER A CA 1
ATOM 700 C C . SER A 1 100 ? 2.822 2.795 -15.469 1.00 74.50 100 SER A C 1
ATOM 702 O O . SER A 1 100 ? 2.968 4.017 -15.419 1.00 74.50 100 SER A O 1
ATOM 704 N N . ASN A 1 101 ? 3.770 1.946 -15.074 1.00 69.38 101 ASN A N 1
ATOM 705 C CA . ASN A 1 101 ? 5.112 2.417 -14.770 1.00 69.38 101 ASN A CA 1
ATOM 706 C C . ASN A 1 101 ? 5.763 2.862 -16.082 1.00 69.38 101 ASN A C 1
ATOM 708 O O . ASN A 1 101 ? 5.840 2.071 -17.017 1.00 69.38 101 ASN A O 1
ATOM 712 N N . SER A 1 102 ? 6.216 4.108 -16.184 1.00 66.25 102 SER A N 1
ATOM 713 C CA . SER A 1 102 ? 6.929 4.559 -17.378 1.00 66.25 102 SER A CA 1
ATOM 714 C C . SER A 1 102 ? 8.396 4.178 -17.248 1.00 66.25 102 SER A C 1
ATOM 716 O O . SER A 1 102 ? 9.065 4.618 -16.322 1.00 66.25 102 SER A O 1
ATOM 718 N N . SER A 1 103 ? 8.931 3.417 -18.203 1.00 63.56 103 SER A N 1
ATOM 719 C CA . SER A 1 103 ? 10.370 3.113 -18.266 1.00 63.56 103 SER A CA 1
ATOM 720 C C . SER A 1 103 ? 11.247 4.359 -18.449 1.00 63.56 103 SER A C 1
ATOM 722 O O . SER A 1 103 ? 12.450 4.300 -18.219 1.00 63.56 103 SER A O 1
ATOM 724 N N . ASN A 1 104 ? 10.644 5.487 -18.839 1.00 55.44 104 ASN A N 1
ATOM 725 C CA . ASN A 1 104 ? 11.309 6.773 -19.047 1.00 55.44 104 ASN A CA 1
ATOM 726 C C . ASN A 1 104 ? 11.227 7.704 -17.819 1.00 55.44 104 ASN A C 1
ATOM 728 O O . ASN A 1 104 ? 11.749 8.814 -17.840 1.00 55.44 104 ASN A O 1
ATOM 732 N N . SER A 1 105 ? 10.547 7.286 -16.748 1.00 55.91 105 SER A N 1
ATOM 733 C CA . SER A 1 105 ? 10.545 8.004 -15.476 1.00 55.91 105 SER A CA 1
ATOM 734 C C . SER A 1 105 ? 11.192 7.105 -14.438 1.00 55.91 105 SER A C 1
ATOM 736 O O . SER A 1 105 ? 10.673 6.042 -14.122 1.00 55.91 105 SER A O 1
ATOM 738 N N . SER A 1 106 ? 12.343 7.514 -13.911 1.00 54.47 106 SER A N 1
ATOM 739 C CA . SER A 1 106 ? 13.133 6.749 -12.935 1.00 54.47 106 SER A CA 1
ATOM 740 C C . SER A 1 106 ? 12.434 6.536 -11.582 1.00 54.47 106 SER A C 1
ATOM 742 O O . SER A 1 106 ? 13.095 6.187 -10.608 1.00 54.47 106 SER A O 1
ATOM 744 N N . GLN A 1 107 ? 11.135 6.831 -11.476 1.00 59.75 107 GLN A N 1
ATOM 745 C CA . GLN A 1 107 ? 10.358 6.794 -10.247 1.00 59.75 107 GLN A CA 1
ATOM 746 C C . GLN A 1 107 ? 8.921 6.361 -10.550 1.00 59.75 107 GLN A C 1
ATOM 748 O O . GLN A 1 107 ? 8.242 6.950 -11.394 1.00 59.75 107 GLN A O 1
ATOM 753 N N . LEU A 1 108 ? 8.443 5.354 -9.817 1.00 66.25 108 LEU A N 1
ATOM 754 C CA . LEU A 1 108 ? 7.018 5.057 -9.731 1.00 66.25 108 LEU A CA 1
ATOM 755 C C . LEU A 1 108 ? 6.280 6.252 -9.123 1.00 66.25 108 LEU A C 1
ATOM 757 O O . LEU A 1 108 ? 6.757 6.873 -8.176 1.00 66.25 108 LEU A O 1
ATOM 761 N N . GLN A 1 109 ? 5.094 6.576 -9.637 1.00 73.62 109 GLN A N 1
ATOM 762 C CA . GLN A 1 109 ? 4.260 7.568 -8.966 1.00 73.62 109 GLN A CA 1
ATOM 763 C C . GLN A 1 109 ? 3.665 6.968 -7.682 1.00 73.62 109 GLN A C 1
ATOM 765 O O . GLN A 1 109 ? 3.159 5.843 -7.724 1.00 73.62 109 GLN A O 1
ATOM 770 N N . PRO A 1 110 ? 3.690 7.704 -6.554 1.00 80.31 110 PRO A N 1
ATOM 771 C CA . PRO A 1 110 ? 3.048 7.255 -5.331 1.00 80.31 110 PRO A CA 1
ATOM 772 C C . PRO A 1 110 ? 1.537 7.155 -5.532 1.00 80.31 110 PRO A C 1
ATOM 774 O O . PRO A 1 110 ? 0.887 8.078 -6.026 1.00 80.31 110 PRO A O 1
ATOM 777 N N . ILE A 1 111 ? 0.968 6.041 -5.094 1.00 86.12 111 ILE A N 1
ATOM 778 C CA . ILE A 1 111 ? -0.471 5.807 -5.112 1.00 86.12 111 ILE A CA 1
ATOM 779 C C . ILE A 1 111 ? -1.083 6.446 -3.868 1.00 86.12 111 ILE A C 1
ATOM 781 O O . ILE A 1 111 ? -0.713 6.108 -2.750 1.00 86.12 111 ILE A O 1
ATOM 785 N N . ILE A 1 112 ? -2.037 7.354 -4.042 1.00 88.19 112 ILE A N 1
ATOM 786 C CA . ILE A 1 112 ? -2.700 8.018 -2.915 1.00 88.19 112 ILE A CA 1
ATOM 787 C C . ILE A 1 112 ? -4.072 7.379 -2.707 1.00 88.19 112 ILE A C 1
ATOM 789 O O . ILE A 1 112 ? -4.885 7.328 -3.633 1.00 88.19 112 ILE A O 1
ATOM 793 N N . ILE A 1 113 ? -4.328 6.910 -1.490 1.00 90.25 113 ILE A N 1
ATOM 7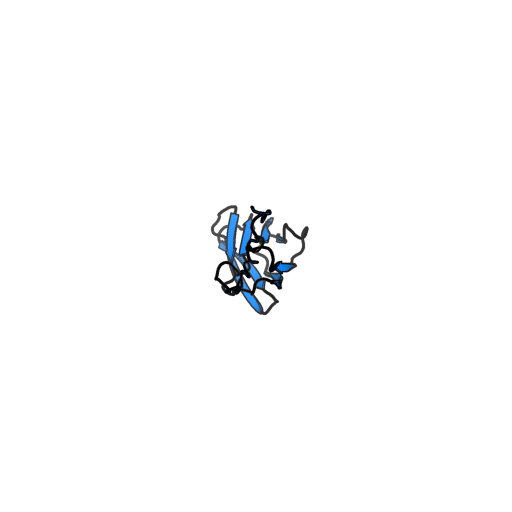94 C CA . ILE A 1 113 ? -5.609 6.356 -1.051 1.00 90.25 113 ILE A CA 1
ATOM 795 C C . ILE A 1 113 ? -6.170 7.260 0.044 1.00 90.25 113 ILE A C 1
ATOM 797 O O . ILE A 1 113 ? -5.455 7.629 0.971 1.00 90.25 113 ILE A O 1
ATOM 801 N N . ASN A 1 114 ? -7.450 7.601 -0.049 1.00 90.12 114 ASN A N 1
ATOM 802 C CA . ASN A 1 114 ? -8.153 8.381 0.964 1.00 90.12 114 ASN A CA 1
ATOM 803 C C . ASN A 1 114 ? -9.295 7.549 1.533 1.00 90.12 114 ASN A C 1
ATOM 805 O O . ASN A 1 114 ? -10.164 7.119 0.773 1.00 90.12 114 ASN A O 1
ATOM 809 N N . CYS A 1 115 ? -9.279 7.339 2.842 1.00 88.06 115 CYS A N 1
ATOM 810 C CA . CYS A 1 115 ? -10.341 6.712 3.613 1.00 88.06 115 CYS A CA 1
ATOM 811 C C . CYS A 1 115 ? -11.158 7.801 4.308 1.00 88.06 115 CYS A C 1
ATOM 813 O O . CYS A 1 115 ? -10.590 8.690 4.946 1.00 88.06 115 CYS A O 1
ATOM 815 N N . ILE A 1 116 ? -12.478 7.744 4.139 1.00 86.06 116 ILE A N 1
ATOM 816 C CA . ILE A 1 116 ? -13.452 8.647 4.767 1.00 86.06 116 ILE A CA 1
ATOM 817 C C . ILE A 1 116 ? -14.532 7.872 5.506 1.00 86.06 116 ILE A C 1
ATOM 819 O O . ILE A 1 116 ? -14.743 6.687 5.150 1.00 86.06 116 ILE A O 1
#

Secondary structure (DSSP, 8-state):
---------------------GGGS-EEEEESPPTT-EEEEEETTTEEEEEEP-S-SEEEEE-S----TT-EEEEEEEE--TT--EEEGGGTT-SEEEEE--TTSSSPPPEEEEE-

Sequence (116 aa):
ILEENIGNVSSVVVNCISTVSSSDAPYGTVSGLSKDETLSLTLNGINSLVVTGTGAWILSWAFPVALPLGSTFNVAISAQPAGHNCTFASNSGATSGTISNSSNSSQLQPIIINCI